Protein AF-A0A316Q9Z7-F1 (afdb_monomer_lite)

Foldseek 3Di:
DDPPPPPVVVVVVVVVLVVVVCVVCVVLVCLLQAAPDVPDDPVNLVVNCVVCVVSVVNVSNVSSLVSHVVPPVSVVVVVVVVVVVQVVCVVVVCNVVVVVVVVVVVD

Secondary structure (DSSP, 8-state):
---TTTHHHHHHHHHHHHHHHHHH-HHHHHHHHSTT-TT--HHHHHHHHHHHHHTT-TTHHHHHHHHTTTSTHHHHHHHHHHHHHHHHHHHTT-HHHHHHHHHHHH-

Structure (mmCIF, N/CA/C/O backbone):
data_AF-A0A316Q9Z7-F1
#
_entry.id   AF-A0A316Q9Z7-F1
#
loop_
_atom_site.group_PDB
_atom_site.id
_atom_site.type_symbol
_atom_site.label_atom_id
_atom_site.label_alt_id
_atom_site.label_comp_id
_atom_site.label_asym_id
_atom_site.label_entity_id
_atom_site.label_seq_id
_atom_site.pdbx_PDB_ins_code
_atom_site.Cartn_x
_atom_site.Cartn_y
_atom_site.Cartn_z
_atom_site.occupancy
_atom_site.B_iso_or_equiv
_atom_site.auth_seq_id
_atom_site.auth_comp_id
_atom_site.auth_asym_id
_atom_site.auth_atom_id
_atom_site.pdbx_PDB_model_num
ATOM 1 N N . MET A 1 1 ? 23.369 7.765 29.733 1.00 40.78 1 MET A N 1
ATOM 2 C CA . MET A 1 1 ? 22.115 7.684 28.953 1.00 40.78 1 MET A CA 1
ATOM 3 C C . MET A 1 1 ? 22.321 8.419 27.634 1.00 40.78 1 MET A C 1
ATOM 5 O O . MET A 1 1 ? 22.333 9.638 27.630 1.00 40.78 1 MET A O 1
ATOM 9 N N . THR A 1 2 ? 22.555 7.709 26.529 1.00 42.25 2 THR A N 1
ATOM 10 C CA . THR A 1 2 ? 22.751 8.310 25.195 1.00 42.25 2 THR A CA 1
ATOM 11 C C . THR A 1 2 ? 21.887 7.564 24.175 1.00 42.25 2 THR A C 1
ATOM 13 O O . THR A 1 2 ? 22.313 6.603 23.547 1.00 42.25 2 THR A O 1
ATOM 16 N N . GLN A 1 3 ? 20.629 7.994 24.028 1.00 49.00 3 GLN A N 1
ATOM 17 C CA . GLN A 1 3 ? 19.684 7.466 23.028 1.00 49.00 3 GLN A CA 1
ATOM 18 C C . GLN A 1 3 ? 19.836 8.108 21.633 1.00 49.00 3 GLN A C 1
ATOM 20 O O . GLN A 1 3 ? 19.138 7.722 20.702 1.00 49.00 3 GLN A O 1
ATOM 25 N N . ASN A 1 4 ? 20.776 9.037 21.436 1.00 47.97 4 ASN A N 1
ATOM 26 C CA . ASN A 1 4 ? 20.845 9.841 20.207 1.00 47.97 4 ASN A CA 1
ATOM 27 C C . ASN A 1 4 ? 21.539 9.164 19.001 1.00 47.97 4 ASN A C 1
ATOM 29 O O . ASN A 1 4 ? 21.596 9.748 17.924 1.00 47.97 4 ASN A O 1
ATOM 33 N N . GLY A 1 5 ? 22.075 7.945 19.162 1.00 44.28 5 GLY A N 1
ATOM 34 C CA . GLY A 1 5 ? 22.859 7.252 18.125 1.00 44.28 5 GLY A CA 1
ATOM 35 C C . GLY A 1 5 ? 22.143 6.133 17.356 1.00 44.28 5 GLY A C 1
ATOM 36 O O . GLY A 1 5 ? 22.628 5.736 16.302 1.00 44.28 5 GLY A O 1
ATOM 37 N N . ARG A 1 6 ? 21.005 5.612 17.842 1.00 45.34 6 ARG A N 1
ATOM 38 C CA . ARG A 1 6 ? 20.342 4.437 17.227 1.00 45.34 6 ARG A CA 1
ATOM 39 C C . ARG A 1 6 ? 19.464 4.791 16.021 1.00 45.34 6 ARG A C 1
ATOM 41 O O . ARG A 1 6 ? 19.581 4.157 14.982 1.00 45.34 6 ARG A O 1
ATOM 48 N N . ASN A 1 7 ? 18.704 5.886 16.095 1.00 50.09 7 ASN A N 1
ATOM 49 C CA . ASN A 1 7 ? 17.730 6.246 15.052 1.00 50.09 7 ASN A CA 1
ATOM 50 C C . ASN A 1 7 ? 18.337 6.550 13.669 1.00 50.09 7 ASN A C 1
ATOM 52 O O . ASN A 1 7 ? 17.642 6.457 12.661 1.00 50.09 7 ASN A O 1
ATOM 56 N N . LYS A 1 8 ? 19.617 6.940 13.593 1.00 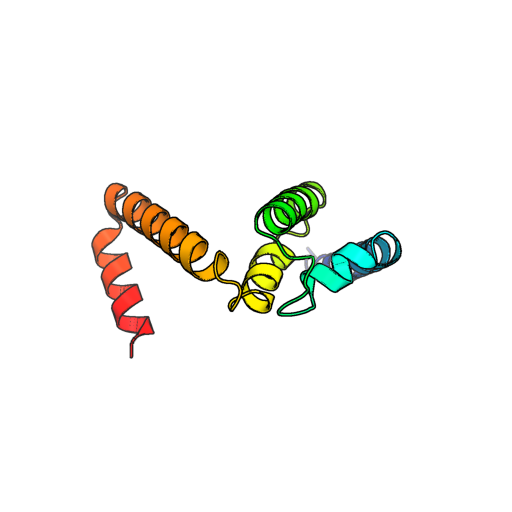46.34 8 LYS A N 1
ATOM 57 C CA . LYS A 1 8 ? 20.263 7.319 12.323 1.00 46.34 8 LYS A CA 1
ATOM 58 C C . LYS A 1 8 ? 20.803 6.110 11.544 1.00 46.34 8 LYS A C 1
ATOM 60 O O . LYS A 1 8 ? 20.906 6.183 10.323 1.00 46.34 8 LYS A O 1
ATOM 65 N N . LEU A 1 9 ? 21.118 5.014 12.240 1.00 46.56 9 LEU A N 1
ATOM 66 C CA . LEU A 1 9 ? 21.619 3.767 11.649 1.00 46.56 9 LEU A CA 1
ATOM 67 C C . LEU A 1 9 ? 20.467 2.935 11.052 1.00 46.56 9 LEU A C 1
ATOM 69 O O . LEU A 1 9 ? 20.568 2.476 9.916 1.00 46.56 9 LEU A O 1
ATOM 73 N N . ASP A 1 10 ? 19.318 2.888 11.734 1.00 59.78 10 ASP A N 1
ATOM 74 C CA . ASP A 1 10 ? 18.146 2.097 11.323 1.00 59.78 10 ASP A CA 1
ATOM 75 C C . ASP A 1 10 ? 17.554 2.517 9.955 1.00 59.78 10 ASP A C 1
ATOM 77 O O . ASP A 1 10 ? 17.053 1.687 9.184 1.00 59.78 10 ASP A O 1
ATOM 81 N N . GLY A 1 11 ? 17.632 3.812 9.617 1.00 61.44 11 GLY A N 1
ATOM 82 C CA . GLY A 1 11 ? 17.150 4.355 8.340 1.00 61.44 11 GLY A CA 1
ATOM 83 C C . GLY A 1 11 ? 18.079 4.074 7.151 1.00 61.44 11 GLY A C 1
ATOM 84 O O . GLY A 1 11 ? 17.603 3.777 6.052 1.00 61.44 11 GLY A O 1
ATOM 85 N N . ALA A 1 12 ? 19.398 4.113 7.367 1.00 63.72 12 ALA A N 1
ATOM 86 C CA . ALA A 1 12 ? 20.392 3.782 6.342 1.00 63.72 12 ALA A CA 1
ATOM 87 C C . ALA A 1 12 ? 20.377 2.278 6.018 1.00 63.72 12 ALA A C 1
ATOM 89 O O . ALA A 1 12 ? 20.366 1.894 4.845 1.00 63.72 12 ALA A O 1
ATOM 90 N N . ASP A 1 13 ? 20.253 1.437 7.049 1.00 76.06 13 ASP A N 1
ATOM 91 C CA . ASP A 1 13 ? 20.035 -0.007 6.907 1.00 76.06 13 ASP A CA 1
ATOM 92 C C . ASP A 1 13 ? 18.690 -0.300 6.220 1.00 76.06 13 ASP A C 1
ATOM 94 O O . ASP A 1 13 ? 18.582 -1.195 5.373 1.00 76.06 13 ASP A O 1
ATOM 98 N N . SER A 1 14 ? 17.693 0.543 6.518 1.00 81.69 14 SER A N 1
ATOM 99 C CA . SER A 1 14 ? 16.415 0.718 5.819 1.00 81.69 14 SER A CA 1
ATOM 100 C C . SER A 1 14 ? 16.548 0.730 4.294 1.00 81.69 14 SER A C 1
ATOM 102 O O . SER A 1 14 ? 16.082 -0.152 3.561 1.00 81.69 14 SER A O 1
ATOM 104 N N . ALA A 1 15 ? 17.215 1.783 3.826 1.00 89.38 15 ALA A N 1
ATOM 105 C CA . ALA A 1 15 ? 17.402 2.091 2.417 1.00 89.38 15 ALA A CA 1
ATOM 106 C C . ALA A 1 15 ? 18.290 1.059 1.715 1.00 89.38 15 ALA A C 1
ATOM 108 O O . ALA A 1 15 ? 17.956 0.604 0.622 1.00 89.38 15 ALA A O 1
ATOM 109 N N . LEU A 1 16 ? 19.383 0.624 2.350 1.00 93.94 16 LEU A N 1
ATOM 110 C CA . LEU A 1 16 ? 20.269 -0.388 1.776 1.00 93.94 16 LEU A CA 1
ATOM 111 C C . LEU A 1 16 ? 19.540 -1.721 1.556 1.00 93.94 16 LEU A C 1
ATOM 113 O O . LEU A 1 16 ? 19.745 -2.373 0.527 1.00 93.94 16 LEU A O 1
ATOM 117 N N . ARG A 1 17 ? 18.662 -2.123 2.487 1.00 94.88 17 ARG A N 1
ATOM 118 C CA . ARG A 1 17 ? 17.828 -3.325 2.335 1.00 94.88 17 ARG A CA 1
ATOM 119 C C . ARG A 1 17 ? 16.893 -3.204 1.136 1.00 94.88 17 ARG A C 1
ATOM 121 O O . ARG A 1 17 ? 16.797 -4.149 0.353 1.00 94.88 17 ARG A O 1
ATOM 128 N N . LEU A 1 18 ? 16.252 -2.049 0.970 1.00 94.12 18 LEU A N 1
ATOM 129 C CA . LEU A 1 18 ? 15.390 -1.785 -0.178 1.00 94.12 18 LEU A CA 1
ATOM 130 C C . LEU A 1 18 ? 16.180 -1.806 -1.494 1.00 94.12 18 LEU A C 1
ATOM 132 O O . LEU A 1 18 ? 15.781 -2.492 -2.427 1.00 94.12 18 LEU A O 1
ATOM 136 N N . LEU A 1 19 ? 17.338 -1.148 -1.567 1.00 95.94 19 LEU A N 1
ATOM 137 C CA . LEU A 1 19 ? 18.171 -1.137 -2.777 1.00 95.94 19 LEU A CA 1
ATOM 138 C C . LEU A 1 19 ? 18.644 -2.545 -3.169 1.00 95.94 19 LEU A C 1
ATOM 140 O O . LEU A 1 19 ? 18.585 -2.921 -4.341 1.00 95.94 19 LEU A O 1
ATOM 144 N N . LYS A 1 20 ? 19.054 -3.367 -2.192 1.00 96.50 20 LYS A N 1
ATOM 145 C CA . LYS A 1 20 ? 19.386 -4.784 -2.426 1.00 96.50 20 LYS A CA 1
ATOM 146 C C . LYS A 1 20 ? 18.178 -5.578 -2.919 1.00 96.50 20 LYS A C 1
ATOM 148 O O . LYS A 1 20 ? 18.334 -6.473 -3.747 1.00 96.50 20 LYS A O 1
ATOM 153 N N . TRP A 1 21 ? 16.984 -5.271 -2.422 1.00 96.44 21 TRP A N 1
ATOM 154 C CA . TRP A 1 21 ? 15.756 -5.891 -2.900 1.00 96.44 21 TRP A CA 1
ATOM 155 C C . TRP A 1 21 ? 15.425 -5.486 -4.340 1.00 96.44 21 TRP A C 1
ATOM 157 O O . TRP A 1 21 ? 15.237 -6.365 -5.175 1.00 96.44 21 TRP A O 1
ATOM 167 N N . ILE A 1 22 ? 15.471 -4.192 -4.660 1.00 96.88 22 ILE A N 1
ATOM 168 C CA . ILE A 1 22 ? 15.253 -3.663 -6.016 1.00 96.88 22 ILE A CA 1
ATOM 169 C C . ILE A 1 22 ? 16.219 -4.317 -7.006 1.00 96.88 22 ILE A C 1
ATOM 171 O O . ILE A 1 22 ? 15.801 -4.768 -8.069 1.00 96.88 22 ILE A O 1
ATOM 175 N N . LYS A 1 23 ? 17.497 -4.452 -6.627 1.00 97.56 23 LYS A N 1
ATOM 176 C CA . LYS A 1 23 ? 18.504 -5.143 -7.442 1.00 97.56 23 LYS A CA 1
ATOM 177 C C . LYS A 1 23 ? 18.123 -6.599 -7.744 1.00 97.56 23 LYS A C 1
ATOM 179 O O . LYS A 1 23 ? 18.409 -7.077 -8.837 1.00 97.56 23 LYS A O 1
ATOM 184 N N . ARG A 1 24 ? 17.500 -7.310 -6.797 1.00 97.31 24 ARG A N 1
ATOM 185 C CA . ARG A 1 24 ? 17.039 -8.701 -6.981 1.00 97.31 24 ARG A CA 1
ATOM 186 C C . ARG A 1 24 ? 15.709 -8.801 -7.733 1.00 97.31 24 ARG A C 1
ATOM 188 O O . ARG A 1 24 ? 15.468 -9.812 -8.383 1.00 97.31 24 ARG A O 1
ATOM 195 N N . HIS A 1 25 ? 14.864 -7.773 -7.660 1.00 96.50 25 HIS A N 1
ATOM 196 C CA . HIS A 1 25 ? 13.505 -7.776 -8.207 1.00 96.50 25 HIS A CA 1
ATOM 197 C C . HIS A 1 25 ? 13.212 -6.541 -9.082 1.00 96.50 25 HIS A C 1
ATOM 199 O O . HIS A 1 25 ? 12.253 -5.806 -8.819 1.00 96.50 25 HIS A O 1
ATOM 205 N N . PRO A 1 26 ? 13.989 -6.304 -10.157 1.00 96.56 26 PRO A N 1
ATOM 206 C CA . PRO A 1 26 ? 13.872 -5.084 -10.957 1.00 96.56 26 PRO A CA 1
ATOM 207 C C . PRO A 1 26 ? 12.506 -4.949 -11.647 1.00 96.56 26 PRO A C 1
ATOM 209 O O . PRO A 1 26 ? 11.982 -3.844 -11.771 1.00 96.56 26 PRO A O 1
ATOM 212 N N . LEU A 1 27 ? 11.890 -6.069 -12.046 1.00 96.38 27 LEU A N 1
ATOM 213 C CA . LEU A 1 27 ? 10.563 -6.067 -12.669 1.00 96.38 27 LEU A CA 1
ATOM 214 C C . LEU A 1 27 ? 9.466 -5.631 -11.692 1.00 96.38 27 LEU A C 1
ATOM 216 O O . LEU A 1 27 ? 8.612 -4.831 -12.067 1.00 96.38 27 LEU A O 1
ATOM 220 N N . TYR A 1 28 ? 9.506 -6.097 -10.439 1.00 97.06 28 TYR A N 1
ATOM 221 C CA . TYR A 1 28 ? 8.548 -5.660 -9.420 1.00 97.06 28 TYR A CA 1
ATOM 222 C C . TYR A 1 28 ? 8.726 -4.188 -9.091 1.00 97.06 28 TYR A C 1
ATOM 224 O O . TYR A 1 28 ? 7.735 -3.470 -9.020 1.00 97.06 28 TYR A O 1
ATOM 232 N N . TRP A 1 29 ? 9.968 -3.718 -8.967 1.00 97.44 29 TRP A N 1
ATOM 233 C CA . TRP A 1 29 ? 10.229 -2.296 -8.767 1.00 97.44 29 TRP A CA 1
ATOM 234 C C . TRP A 1 29 ? 9.653 -1.437 -9.900 1.00 97.44 29 TRP A C 1
ATOM 236 O O . TRP A 1 29 ? 8.939 -0.471 -9.637 1.00 97.44 29 TRP A O 1
ATOM 246 N N . ARG A 1 30 ? 9.883 -1.828 -11.162 1.00 97.31 30 ARG A N 1
ATOM 247 C CA . ARG A 1 30 ? 9.318 -1.135 -12.329 1.00 97.31 30 ARG A CA 1
ATOM 248 C C . ARG A 1 30 ? 7.793 -1.065 -12.252 1.00 97.31 30 ARG A C 1
ATOM 250 O O . ARG A 1 30 ? 7.245 0.023 -12.392 1.00 97.31 30 ARG A O 1
ATOM 257 N N . ILE A 1 31 ? 7.128 -2.192 -11.991 1.00 97.75 31 ILE A N 1
ATOM 258 C CA . ILE A 1 31 ? 5.662 -2.269 -11.892 1.00 97.75 31 ILE A CA 1
ATOM 259 C C . ILE A 1 31 ? 5.144 -1.399 -10.737 1.00 97.75 31 ILE A C 1
ATOM 261 O O . ILE A 1 31 ? 4.191 -0.647 -10.923 1.00 97.75 31 ILE A O 1
ATOM 265 N N . ILE A 1 32 ? 5.777 -1.449 -9.560 1.00 97.62 32 ILE A N 1
ATOM 266 C CA . ILE A 1 32 ? 5.395 -0.639 -8.390 1.00 97.62 32 ILE A CA 1
ATOM 267 C C . ILE A 1 32 ? 5.462 0.860 -8.708 1.00 97.62 32 ILE A C 1
ATOM 269 O O . ILE A 1 32 ? 4.583 1.605 -8.280 1.00 97.62 32 ILE A O 1
ATOM 273 N N . CYS A 1 33 ? 6.482 1.299 -9.450 1.00 97.00 33 CYS A N 1
ATOM 274 C CA . CYS A 1 33 ? 6.788 2.717 -9.654 1.00 97.00 33 CYS A CA 1
ATOM 275 C C . CYS A 1 33 ? 6.289 3.313 -10.978 1.00 97.00 33 CYS A C 1
ATOM 277 O O . CYS A 1 33 ? 6.464 4.512 -11.185 1.00 97.00 33 CYS A O 1
ATOM 279 N N . THR A 1 34 ? 5.680 2.522 -11.864 1.00 97.50 34 THR A N 1
ATOM 280 C CA . THR A 1 34 ? 5.252 2.979 -13.196 1.00 97.50 34 THR A CA 1
ATOM 281 C C . THR A 1 34 ? 3.728 3.102 -13.259 1.00 97.50 34 THR A C 1
ATOM 283 O O . THR A 1 34 ? 3.051 2.078 -13.339 1.00 97.50 34 THR A O 1
ATOM 286 N N . PRO A 1 35 ? 3.156 4.322 -13.251 1.00 96.88 35 PRO A N 1
ATOM 287 C CA . PRO A 1 35 ? 1.721 4.509 -13.442 1.00 96.88 35 PRO A CA 1
ATOM 288 C C . PRO A 1 35 ? 1.262 3.911 -14.775 1.00 96.88 35 PRO A C 1
ATOM 290 O O . PRO A 1 35 ? 1.878 4.167 -15.807 1.00 96.88 35 PRO A O 1
ATOM 293 N N . GLY A 1 36 ? 0.167 3.149 -14.763 1.00 95.19 36 GLY A N 1
ATOM 294 C CA . GLY A 1 36 ? -0.392 2.566 -15.987 1.00 95.19 36 GLY A CA 1
ATOM 295 C C . GLY A 1 36 ? 0.457 1.450 -16.605 1.00 95.19 36 GLY A C 1
ATOM 296 O O . GLY A 1 36 ? 0.288 1.159 -17.787 1.00 95.19 36 GLY A O 1
ATOM 297 N N . ASP A 1 37 ? 1.370 0.827 -15.844 1.00 96.50 37 ASP A N 1
ATOM 298 C CA . ASP A 1 37 ? 2.099 -0.357 -16.318 1.00 96.50 37 ASP A CA 1
ATOM 299 C C . ASP A 1 37 ? 1.097 -1.449 -16.749 1.00 96.50 37 ASP A C 1
ATOM 301 O O . ASP A 1 37 ? 0.241 -1.830 -15.947 1.00 96.50 37 ASP A O 1
ATOM 305 N N . PRO A 1 38 ? 1.201 -1.999 -17.975 1.00 95.00 38 PRO A N 1
ATOM 306 C CA . PRO A 1 38 ? 0.253 -2.992 -18.487 1.00 95.00 38 PRO A CA 1
ATOM 307 C C . PRO A 1 38 ? 0.251 -4.307 -17.693 1.00 95.00 38 PRO A C 1
ATOM 309 O O . PRO A 1 38 ? -0.684 -5.094 -17.799 1.00 95.00 38 PRO A O 1
ATOM 312 N N . ASN A 1 39 ? 1.282 -4.558 -16.882 1.00 95.94 39 ASN A N 1
ATOM 313 C CA . ASN A 1 39 ? 1.357 -5.728 -16.010 1.00 95.94 39 ASN A CA 1
ATOM 314 C C . ASN A 1 39 ? 0.693 -5.489 -14.646 1.00 95.94 39 ASN A C 1
ATOM 316 O O . ASN A 1 39 ? 0.611 -6.421 -13.841 1.00 95.94 39 ASN A O 1
ATOM 320 N N . MET A 1 40 ? 0.232 -4.265 -14.358 1.00 96.81 40 MET A N 1
ATOM 321 C CA . MET A 1 40 ? -0.481 -3.951 -13.125 1.00 96.81 40 MET A CA 1
ATOM 322 C C . MET A 1 40 ? -1.967 -4.309 -13.238 1.00 96.81 40 MET A C 1
ATOM 324 O O . MET A 1 40 ? -2.833 -3.461 -13.438 1.00 96.81 40 MET A O 1
ATOM 328 N N . SER A 1 41 ? -2.261 -5.595 -13.068 1.00 96.56 41 SER A N 1
ATOM 329 C CA . SER A 1 41 ? -3.621 -6.099 -12.858 1.00 96.56 41 SER A CA 1
ATOM 330 C C . SER A 1 41 ? -3.981 -6.143 -11.363 1.00 96.56 41 SER A C 1
ATOM 332 O O . SER A 1 41 ? -3.072 -6.142 -10.525 1.00 96.56 41 SER A O 1
ATOM 334 N N . PRO A 1 42 ? -5.272 -6.277 -10.993 1.00 96.50 42 PRO A N 1
ATOM 335 C CA . PRO A 1 42 ? -5.672 -6.478 -9.596 1.00 96.50 42 PRO A CA 1
ATOM 336 C C . PRO A 1 42 ? -4.920 -7.636 -8.920 1.00 96.50 42 PRO A C 1
ATOM 338 O O . PRO A 1 42 ? -4.397 -7.494 -7.817 1.00 96.50 42 PRO A O 1
ATOM 341 N N . GLY A 1 43 ? -4.765 -8.763 -9.626 1.00 97.50 43 GLY A N 1
ATOM 342 C CA . GLY A 1 43 ? -4.023 -9.919 -9.117 1.00 97.50 43 GLY A CA 1
ATOM 343 C C . GLY A 1 43 ? -2.521 -9.660 -8.950 1.00 97.50 43 GLY A C 1
ATOM 344 O O . GLY A 1 43 ? -1.903 -10.202 -8.037 1.00 97.50 43 GLY A O 1
ATOM 345 N N . MET A 1 44 ? -1.910 -8.823 -9.799 1.00 97.56 44 MET A N 1
ATOM 346 C CA . MET A 1 44 ? -0.524 -8.391 -9.585 1.00 97.56 44 MET A CA 1
ATOM 347 C C . MET A 1 44 ? -0.410 -7.481 -8.361 1.00 97.56 44 MET A C 1
ATOM 349 O O . MET A 1 44 ? 0.495 -7.673 -7.551 1.00 97.56 44 MET A O 1
ATOM 353 N N . PHE A 1 45 ? -1.341 -6.540 -8.199 1.00 97.25 45 PHE A N 1
ATOM 354 C CA . PHE A 1 45 ? -1.377 -5.631 -7.056 1.00 97.25 45 PHE A CA 1
ATOM 355 C C . PHE A 1 45 ? -1.463 -6.401 -5.730 1.00 97.25 45 PHE A C 1
ATOM 357 O O . PHE A 1 45 ? -0.669 -6.146 -4.825 1.00 97.25 45 PHE A O 1
ATOM 364 N N . GLN A 1 46 ? -2.340 -7.409 -5.642 1.00 97.25 46 GLN A N 1
ATOM 365 C CA . GLN A 1 46 ? -2.452 -8.281 -4.468 1.00 97.25 46 GLN A CA 1
ATOM 366 C C . GLN A 1 46 ? -1.146 -9.035 -4.173 1.00 97.25 46 GLN A C 1
ATOM 368 O O . GLN A 1 46 ? -0.644 -8.987 -3.050 1.00 97.25 46 GLN A O 1
ATOM 373 N N . ARG A 1 47 ? -0.534 -9.672 -5.182 1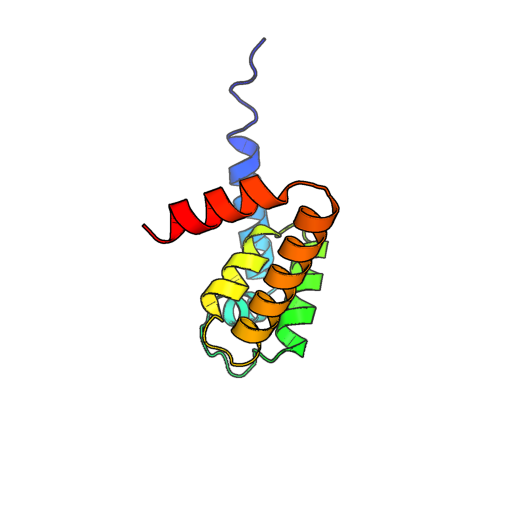.00 98.00 47 ARG A N 1
ATOM 374 C CA . ARG A 1 47 ? 0.749 -10.377 -5.000 1.00 98.00 47 ARG A CA 1
ATOM 375 C C . ARG A 1 47 ? 1.866 -9.449 -4.526 1.00 98.00 47 ARG A C 1
ATOM 377 O O . ARG A 1 47 ? 2.728 -9.862 -3.749 1.00 98.00 47 ARG A O 1
ATOM 384 N N . LEU A 1 48 ? 1.879 -8.205 -5.004 1.00 97.88 48 LEU A N 1
ATOM 385 C CA . LEU A 1 48 ? 2.848 -7.205 -4.566 1.00 97.88 48 LEU A CA 1
ATOM 386 C C . LEU A 1 48 ? 2.585 -6.761 -3.124 1.00 97.88 48 LEU A C 1
ATOM 388 O O . LEU A 1 48 ? 3.548 -6.638 -2.376 1.00 97.88 48 LEU A O 1
ATOM 392 N N . ILE A 1 49 ? 1.326 -6.602 -2.695 1.00 97.56 49 ILE A N 1
ATOM 393 C CA . ILE A 1 49 ? 0.995 -6.367 -1.278 1.00 97.56 49 ILE A CA 1
ATOM 394 C C . ILE A 1 49 ? 1.563 -7.487 -0.404 1.00 97.56 49 ILE A C 1
ATOM 396 O O . ILE A 1 49 ? 2.284 -7.207 0.553 1.00 97.56 49 ILE A O 1
ATOM 400 N N . GLU A 1 50 ? 1.280 -8.744 -0.745 1.00 97.81 50 GLU A N 1
ATOM 401 C CA . GLU A 1 50 ? 1.738 -9.909 0.020 1.00 97.81 50 GLU A CA 1
ATOM 402 C C . GLU A 1 50 ? 3.269 -9.949 0.106 1.00 97.81 50 GLU A C 1
ATOM 404 O O . GLU A 1 50 ? 3.831 -10.081 1.196 1.00 97.81 50 GLU A O 1
ATOM 409 N N . ARG A 1 51 ? 3.958 -9.743 -1.024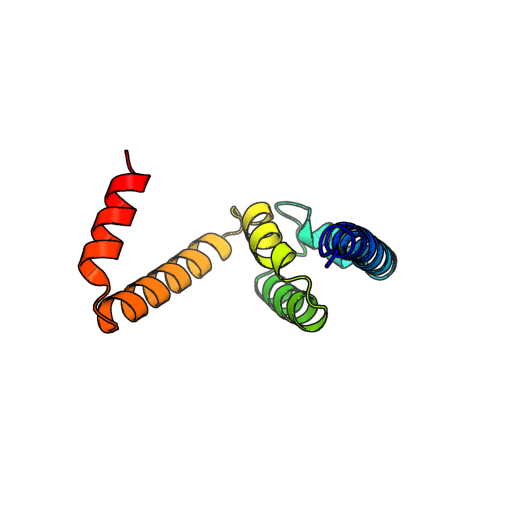 1.00 96.56 51 ARG A N 1
ATOM 410 C CA . ARG A 1 51 ? 5.425 -9.686 -1.079 1.00 96.56 51 ARG A CA 1
ATOM 411 C C . ARG A 1 51 ? 5.987 -8.569 -0.198 1.00 96.56 51 ARG A C 1
ATOM 413 O O . ARG A 1 51 ? 6.865 -8.828 0.623 1.00 96.56 51 ARG A O 1
ATOM 420 N N . LEU A 1 52 ? 5.475 -7.346 -0.351 1.00 96.69 52 LEU A N 1
ATOM 421 C CA . LEU A 1 52 ? 5.928 -6.175 0.404 1.00 96.69 52 LEU A CA 1
ATOM 422 C C . LEU A 1 52 ? 5.659 -6.330 1.906 1.00 96.69 52 LEU A C 1
ATOM 424 O O . LEU A 1 52 ? 6.470 -5.883 2.718 1.00 96.69 52 LEU A O 1
ATOM 428 N N . ASN A 1 53 ? 4.562 -6.992 2.285 1.00 95.88 53 ASN A N 1
ATOM 429 C CA . ASN A 1 53 ? 4.252 -7.333 3.670 1.00 95.88 53 ASN A CA 1
ATOM 430 C C . ASN A 1 53 ? 5.257 -8.344 4.246 1.00 95.88 53 ASN A C 1
ATOM 432 O O . ASN A 1 53 ? 5.869 -8.085 5.281 1.00 95.88 53 ASN A O 1
ATOM 436 N N . MET A 1 54 ? 5.509 -9.454 3.541 1.00 95.44 54 MET A N 1
ATOM 437 C CA . MET A 1 54 ? 6.487 -10.470 3.962 1.00 95.44 54 MET A CA 1
ATOM 438 C C . MET A 1 54 ? 7.890 -9.885 4.179 1.00 95.44 54 MET A C 1
ATOM 440 O O . MET A 1 54 ? 8.621 -10.303 5.076 1.00 95.44 54 MET A O 1
ATOM 444 N N . GLU A 1 55 ? 8.270 -8.898 3.371 1.00 94.19 55 GLU A N 1
ATOM 445 C CA . GLU A 1 55 ? 9.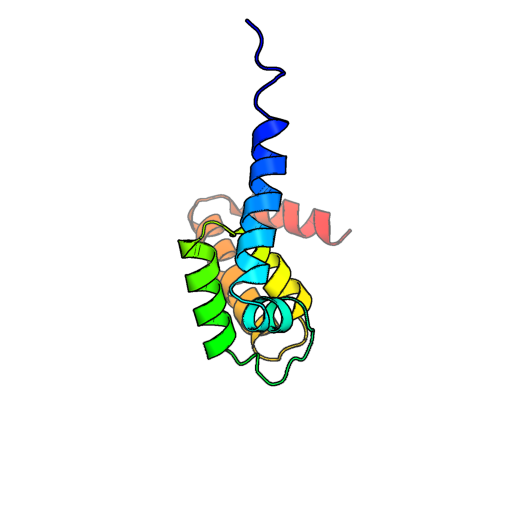596 -8.275 3.400 1.00 94.19 55 GLU A CA 1
ATOM 446 C C . GLU A 1 55 ? 9.669 -7.004 4.257 1.00 94.19 55 GLU A C 1
ATOM 448 O O . GLU A 1 55 ? 10.724 -6.364 4.344 1.00 94.19 55 GLU A O 1
ATOM 453 N N . LYS A 1 56 ? 8.568 -6.654 4.934 1.00 94.31 56 LYS A N 1
ATOM 454 C CA . LYS A 1 56 ? 8.456 -5.493 5.828 1.00 94.31 56 LYS A CA 1
ATOM 455 C C . LYS A 1 56 ? 8.708 -4.157 5.120 1.00 94.31 56 LYS A C 1
ATOM 457 O O . LYS A 1 56 ? 9.254 -3.221 5.709 1.00 94.31 56 LYS A O 1
ATOM 462 N N . PHE A 1 57 ? 8.306 -4.049 3.857 1.00 95.25 57 PHE A N 1
ATOM 463 C CA . PHE A 1 57 ? 8.302 -2.810 3.076 1.00 95.25 57 PHE A CA 1
ATOM 464 C C . PHE A 1 57 ? 6.905 -2.177 3.046 1.00 95.25 57 PHE A C 1
ATOM 466 O O . PHE A 1 57 ? 6.430 -1.741 2.000 1.00 95.25 57 PHE A O 1
ATOM 473 N N . HIS A 1 58 ? 6.238 -2.098 4.203 1.00 94.31 58 HIS A N 1
ATOM 474 C CA . HIS A 1 58 ? 4.838 -1.658 4.298 1.00 94.31 58 HIS A CA 1
ATOM 475 C C . HIS A 1 58 ? 4.601 -0.269 3.699 1.00 94.31 58 HIS A C 1
ATOM 477 O O . HIS A 1 58 ? 3.553 -0.039 3.111 1.00 94.31 58 HIS A O 1
ATOM 483 N N . ILE A 1 59 ? 5.585 0.636 3.788 1.00 93.00 59 ILE A N 1
ATOM 484 C CA . ILE A 1 59 ? 5.483 1.988 3.222 1.00 93.00 59 ILE A CA 1
ATOM 485 C C . ILE A 1 59 ? 5.328 1.988 1.696 1.00 93.00 59 ILE A C 1
ATOM 487 O O . ILE A 1 59 ? 4.755 2.917 1.137 1.00 93.00 59 ILE A O 1
ATOM 491 N N . LEU A 1 60 ? 5.788 0.938 1.010 1.00 95.88 60 LEU A N 1
ATOM 492 C CA . LEU A 1 60 ? 5.645 0.835 -0.438 1.00 95.88 60 LEU A CA 1
ATOM 493 C C . LEU A 1 60 ? 4.223 0.468 -0.870 1.00 95.88 60 LEU A C 1
ATOM 495 O O . LEU A 1 60 ? 3.871 0.742 -2.009 1.00 95.88 60 LEU A O 1
ATOM 499 N N . ILE A 1 61 ? 3.385 -0.080 0.015 1.00 96.12 61 ILE A N 1
ATOM 500 C CA . ILE A 1 61 ? 1.986 -0.408 -0.297 1.00 96.12 61 ILE A CA 1
ATOM 501 C C . ILE A 1 61 ? 1.162 0.862 -0.596 1.00 96.12 61 ILE A C 1
ATOM 503 O O . ILE A 1 61 ? 0.602 0.953 -1.692 1.00 96.12 61 ILE A O 1
ATOM 507 N N . PRO A 1 62 ? 1.106 1.885 0.285 1.00 95.06 62 PRO A N 1
ATOM 508 C CA . PRO A 1 62 ? 0.402 3.128 -0.028 1.00 95.06 62 PRO A CA 1
ATOM 509 C C . PRO A 1 62 ? 1.085 3.930 -1.147 1.00 95.06 62 PRO A C 1
ATOM 511 O O . PRO A 1 62 ? 0.399 4.609 -1.912 1.00 95.06 62 PRO A O 1
ATOM 514 N N . VAL A 1 63 ? 2.412 3.825 -1.307 1.00 95.75 63 VAL A N 1
ATOM 515 C CA . VAL A 1 63 ? 3.118 4.411 -2.462 1.00 95.75 63 VAL A CA 1
ATOM 516 C C . VAL A 1 63 ? 2.635 3.768 -3.761 1.00 95.75 63 VAL A C 1
ATOM 518 O O . VAL A 1 63 ? 2.241 4.484 -4.676 1.00 95.75 63 VAL A O 1
ATOM 521 N N . MET A 1 64 ? 2.581 2.437 -3.825 1.00 97.12 64 MET A N 1
ATOM 522 C CA . MET A 1 64 ? 2.070 1.689 -4.974 1.00 97.12 64 MET A CA 1
ATOM 523 C C . MET A 1 64 ? 0.613 2.066 -5.276 1.00 97.12 64 MET A C 1
ATOM 525 O O . MET A 1 64 ? 0.287 2.351 -6.426 1.00 97.12 64 MET A O 1
ATOM 529 N N . ALA A 1 65 ? -0.251 2.162 -4.259 1.00 96.44 65 ALA A N 1
ATOM 530 C CA . ALA A 1 65 ? -1.628 2.633 -4.432 1.00 96.44 65 ALA A CA 1
ATOM 531 C C . ALA A 1 65 ? -1.691 4.065 -5.001 1.00 96.44 65 ALA A C 1
ATOM 533 O O . ALA A 1 65 ? -2.518 4.359 -5.860 1.00 96.44 65 ALA A O 1
ATOM 534 N N . THR A 1 66 ? -0.781 4.949 -4.581 1.00 96.44 66 THR A N 1
ATOM 535 C CA . THR A 1 66 ? -0.704 6.338 -5.066 1.00 96.44 66 THR A CA 1
ATOM 536 C C . THR A 1 66 ? -0.191 6.432 -6.505 1.00 96.44 66 THR A C 1
ATOM 538 O O . THR A 1 66 ? -0.703 7.238 -7.294 1.00 96.44 66 THR A O 1
ATOM 541 N N . VAL A 1 67 ? 0.803 5.614 -6.865 1.00 97.62 67 VAL A N 1
ATOM 542 C CA . VAL A 1 67 ? 1.329 5.494 -8.236 1.00 97.62 67 VAL A CA 1
ATOM 543 C C . VAL A 1 67 ? 0.223 5.012 -9.174 1.00 97.62 67 VAL A C 1
ATOM 545 O O . VAL A 1 67 ? 0.013 5.596 -10.237 1.00 97.62 67 VAL A O 1
ATOM 548 N N . HIS A 1 68 ? -0.545 4.012 -8.740 1.00 96.88 68 HIS A N 1
ATOM 549 C CA . HIS A 1 68 ? -1.601 3.372 -9.527 1.00 96.88 68 HIS A CA 1
ATOM 550 C C . HIS A 1 68 ? -3.001 3.931 -9.275 1.00 96.88 68 HIS A C 1
ATOM 552 O O . HIS A 1 68 ? -3.986 3.325 -9.678 1.00 96.88 68 HIS A O 1
ATOM 558 N N . ARG A 1 69 ? -3.122 5.126 -8.685 1.00 95.19 69 ARG A N 1
ATOM 559 C CA . ARG A 1 69 ? -4.413 5.736 -8.304 1.00 95.19 69 ARG A CA 1
ATOM 560 C C . ARG A 1 69 ? -5.427 5.908 -9.443 1.00 95.19 69 ARG A C 1
ATOM 562 O O . ARG A 1 69 ? -6.596 6.155 -9.179 1.00 95.19 69 ARG A O 1
ATOM 569 N N . LYS A 1 70 ? -4.969 5.849 -10.699 1.00 94.94 70 LYS A N 1
ATOM 570 C CA . LYS A 1 70 ? -5.804 5.949 -11.907 1.00 94.94 70 LYS A CA 1
ATOM 571 C C . LYS A 1 70 ? -6.224 4.590 -12.481 1.00 94.94 70 LYS A C 1
ATOM 573 O O . LYS A 1 70 ? -7.032 4.575 -13.399 1.00 94.94 70 LYS A O 1
ATOM 578 N N . ALA A 1 71 ? -5.678 3.477 -11.990 1.00 94.75 71 ALA A N 1
ATOM 579 C CA . ALA A 1 71 ? -6.126 2.149 -12.394 1.00 94.75 71 ALA A CA 1
ATOM 580 C C . ALA A 1 71 ? -7.549 1.919 -11.870 1.00 94.75 71 ALA A C 1
ATOM 582 O O . ALA A 1 71 ? -7.813 2.201 -10.704 1.00 94.75 71 ALA A O 1
ATOM 583 N N . GLU A 1 72 ? -8.450 1.408 -12.709 1.00 93.00 72 GLU A N 1
ATOM 584 C CA . GLU A 1 72 ? -9.899 1.362 -12.436 1.00 93.00 72 GLU A CA 1
ATOM 585 C C . GLU A 1 72 ? -10.254 0.699 -11.095 1.00 93.00 72 GLU A C 1
ATOM 587 O O . GLU A 1 72 ? -11.141 1.162 -10.379 1.00 93.00 72 GLU A O 1
ATOM 592 N N . PHE A 1 73 ? -9.504 -0.336 -10.709 1.00 94.06 73 PHE A N 1
ATOM 593 C CA . PHE A 1 73 ? -9.745 -1.107 -9.490 1.00 94.06 73 PHE A CA 1
ATOM 594 C C . PHE A 1 73 ? -9.274 -0.415 -8.197 1.00 94.06 73 PHE A C 1
ATOM 596 O O . PHE A 1 73 ? -9.775 -0.730 -7.118 1.00 94.06 73 PHE A O 1
ATOM 603 N N . ILE A 1 74 ? -8.333 0.536 -8.267 1.00 94.06 74 ILE A N 1
ATOM 604 C CA . ILE A 1 74 ? -7.741 1.159 -7.070 1.00 94.06 74 ILE A CA 1
ATOM 605 C C . ILE A 1 74 ? -8.717 2.108 -6.363 1.00 94.06 74 ILE A C 1
ATOM 607 O O . ILE A 1 74 ? -8.901 1.954 -5.154 1.00 94.06 74 ILE A O 1
ATOM 611 N N . PRO A 1 75 ? -9.388 3.060 -7.046 1.00 92.94 75 PRO A N 1
ATOM 612 C CA . PRO A 1 75 ? -10.373 3.919 -6.399 1.00 92.94 75 PRO A CA 1
ATOM 613 C C . PRO A 1 75 ? -11.511 3.136 -5.749 1.00 92.94 75 PRO A C 1
ATOM 615 O O . PRO A 1 75 ? -11.978 3.530 -4.685 1.00 92.94 75 PRO A O 1
ATOM 618 N N . GLN A 1 76 ? -11.962 2.042 -6.371 1.00 91.81 76 GLN A N 1
ATOM 619 C CA . GLN A 1 76 ? -13.001 1.196 -5.790 1.00 91.81 76 GLN A CA 1
ATOM 620 C C . GLN A 1 76 ? -12.514 0.528 -4.499 1.00 91.81 76 GLN A C 1
ATOM 622 O O . GLN A 1 76 ? -13.128 0.744 -3.457 1.00 91.81 76 GLN A O 1
ATOM 627 N N . ALA A 1 77 ? -11.379 -0.174 -4.543 1.00 91.62 77 ALA A N 1
ATOM 628 C CA . ALA A 1 77 ? -10.825 -0.854 -3.373 1.00 91.62 77 ALA A CA 1
ATOM 629 C C . ALA A 1 77 ? -10.522 0.112 -2.212 1.00 91.62 77 ALA A C 1
ATOM 631 O O . ALA A 1 77 ? -10.808 -0.183 -1.055 1.00 91.62 77 ALA A O 1
ATOM 632 N N . LEU A 1 78 ? -9.981 1.302 -2.507 1.00 91.00 78 LEU A N 1
ATOM 633 C CA . LEU A 1 78 ? -9.716 2.313 -1.479 1.00 91.00 78 LEU A CA 1
ATOM 634 C C . LEU A 1 78 ? -11.004 2.880 -0.872 1.00 91.00 78 LEU A C 1
ATOM 636 O O . LEU A 1 78 ? -11.028 3.157 0.325 1.00 91.00 78 LEU A O 1
ATOM 640 N N . ARG A 1 79 ? -12.073 3.053 -1.662 1.00 91.75 79 ARG A N 1
ATOM 641 C CA . ARG A 1 79 ? -13.380 3.484 -1.139 1.00 91.75 79 ARG A CA 1
ATOM 642 C C . ARG A 1 79 ? -13.988 2.437 -0.213 1.00 91.75 79 ARG A C 1
ATOM 644 O O . ARG A 1 79 ? -14.468 2.809 0.852 1.00 91.75 79 ARG A O 1
ATOM 651 N N . GLU A 1 80 ? -13.940 1.164 -0.595 1.00 93.69 80 GLU A N 1
ATOM 652 C CA . GLU A 1 80 ? -14.441 0.052 0.223 1.00 93.69 80 GLU A CA 1
ATOM 653 C C . GLU A 1 80 ? -13.680 -0.036 1.554 1.00 93.69 80 GLU A C 1
ATOM 655 O O . GLU A 1 80 ? -14.301 0.047 2.612 1.00 93.69 80 GLU A O 1
ATOM 660 N N . LEU A 1 81 ? -12.342 -0.033 1.520 1.00 92.12 81 LEU A N 1
ATOM 661 C CA . LEU A 1 81 ? -11.512 -0.011 2.732 1.00 92.12 81 LEU A CA 1
ATOM 662 C C . LEU A 1 81 ? -11.815 1.203 3.625 1.00 92.12 81 LEU A C 1
ATOM 664 O O . LEU A 1 81 ? -11.894 1.090 4.848 1.00 92.12 81 LEU A O 1
ATOM 668 N N . MET A 1 82 ? -11.986 2.388 3.032 1.00 91.12 82 MET A N 1
ATOM 669 C CA . MET A 1 82 ? -12.346 3.587 3.790 1.00 91.12 82 MET A CA 1
ATOM 670 C C . MET A 1 82 ? -13.713 3.448 4.465 1.00 91.12 82 MET A C 1
ATOM 672 O O . MET A 1 82 ? -13.854 3.865 5.614 1.00 91.12 82 MET A O 1
ATOM 676 N N . LEU A 1 83 ? -14.705 2.862 3.790 1.00 94.12 83 LEU A N 1
ATOM 677 C CA . LEU A 1 83 ? -16.024 2.609 4.371 1.00 94.12 83 LEU A CA 1
ATOM 678 C C . LEU A 1 83 ? -15.950 1.607 5.525 1.00 94.12 83 LEU A C 1
ATOM 680 O O . LEU A 1 83 ? -16.528 1.872 6.576 1.00 94.12 83 LEU A O 1
ATOM 684 N N . GLU A 1 84 ? -15.200 0.515 5.379 1.00 95.50 84 GLU A N 1
ATOM 685 C CA . GLU A 1 84 ? -14.987 -0.467 6.451 1.00 95.50 84 GLU A CA 1
ATOM 686 C C . GLU A 1 84 ? -14.360 0.176 7.694 1.00 95.50 84 GLU A C 1
ATOM 688 O O . GLU A 1 84 ? -14.874 0.024 8.802 1.00 95.50 84 GLU A O 1
ATOM 693 N N . LEU A 1 85 ? -13.312 0.987 7.513 1.00 92.50 85 LEU A N 1
ATOM 694 C CA . LEU A 1 85 ? -12.662 1.711 8.610 1.00 92.50 85 LEU A CA 1
ATOM 695 C C . LEU A 1 85 ? -13.592 2.740 9.271 1.00 92.50 85 LEU A C 1
ATOM 697 O O . LEU A 1 85 ? -13.505 2.977 10.479 1.00 92.50 85 LEU A O 1
ATOM 701 N N . ILE A 1 86 ? -14.471 3.380 8.492 1.00 92.81 86 ILE A N 1
ATOM 702 C CA . ILE A 1 86 ? -15.498 4.286 9.018 1.00 92.81 86 ILE A CA 1
ATOM 703 C C . ILE A 1 86 ? -16.495 3.500 9.869 1.00 92.81 86 ILE A C 1
ATOM 705 O O . ILE A 1 86 ? -16.756 3.914 10.998 1.00 92.81 86 ILE A O 1
ATOM 709 N N . ILE A 1 87 ? -17.008 2.372 9.366 1.00 94.88 87 ILE A N 1
ATOM 710 C CA . ILE A 1 87 ? -17.954 1.499 10.075 1.00 94.88 87 ILE A CA 1
ATOM 711 C C . ILE A 1 87 ? -17.343 1.012 11.390 1.00 94.88 87 ILE A C 1
ATOM 713 O O . ILE A 1 87 ? -17.961 1.168 12.442 1.00 94.88 87 ILE A O 1
ATOM 717 N N . GLU A 1 88 ? -16.113 0.499 11.356 1.00 94.69 88 GLU A N 1
ATOM 718 C CA . GLU A 1 88 ? -15.403 0.007 12.537 1.00 94.69 88 GLU A CA 1
ATOM 719 C C . GLU A 1 88 ? -15.244 1.109 13.595 1.00 94.69 88 GLU A C 1
ATOM 721 O O . GLU A 1 88 ? -15.579 0.931 14.768 1.00 94.69 88 GLU A O 1
ATOM 726 N N . ARG A 1 89 ? -14.780 2.297 13.191 1.00 91.56 89 ARG A N 1
ATOM 727 C CA . ARG A 1 89 ? -14.628 3.429 14.117 1.00 91.56 89 ARG A CA 1
ATOM 728 C C . ARG A 1 89 ? -15.956 3.914 14.672 1.00 91.56 89 ARG A C 1
ATOM 730 O O . ARG A 1 89 ? -16.014 4.324 15.831 1.00 91.56 89 ARG A O 1
ATOM 737 N N . TRP A 1 90 ? -17.003 3.893 13.857 1.00 92.62 90 TRP A N 1
ATOM 738 C CA . TRP A 1 90 ? -18.339 4.292 14.273 1.00 92.62 90 TRP A CA 1
ATOM 739 C C . TRP A 1 90 ? -18.911 3.319 15.304 1.00 92.62 90 TRP A C 1
ATOM 741 O O . TRP A 1 90 ? -19.404 3.764 16.340 1.00 92.62 90 TRP A O 1
ATOM 751 N N . ALA A 1 91 ? -18.778 2.011 15.066 1.00 93.62 91 ALA A N 1
ATOM 752 C CA . ALA A 1 91 ? -19.168 0.961 16.006 1.00 93.62 91 ALA A CA 1
ATOM 753 C C . ALA A 1 91 ? -18.405 1.066 17.339 1.00 93.62 91 ALA A C 1
ATOM 755 O O . ALA A 1 91 ? -18.976 0.835 18.400 1.00 93.62 91 ALA A O 1
ATOM 756 N N . ASN A 1 92 ? -17.150 1.522 17.295 1.00 94.62 92 ASN A N 1
ATOM 757 C CA . ASN A 1 92 ? -16.303 1.751 18.469 1.00 94.62 92 ASN A CA 1
ATOM 758 C C . ASN A 1 92 ? -16.507 3.129 19.141 1.00 94.62 92 ASN A C 1
ATOM 760 O O . ASN A 1 92 ? -15.649 3.586 19.898 1.00 94.62 92 ASN A O 1
ATOM 764 N N . GLY A 1 93 ? -17.614 3.827 18.862 1.00 93.19 93 GLY A N 1
ATOM 765 C CA . GLY A 1 93 ? -17.986 5.075 19.542 1.00 93.19 93 GLY A CA 1
ATOM 766 C C . GLY A 1 93 ? -17.213 6.325 19.102 1.00 93.19 93 GLY A C 1
ATOM 767 O O . GLY A 1 93 ? -17.354 7.380 19.713 1.00 93.19 93 GLY A O 1
ATOM 768 N N . ALA A 1 94 ? -16.418 6.260 18.028 1.00 93.25 94 ALA A N 1
ATOM 769 C CA . ALA A 1 94 ? -15.612 7.387 17.543 1.00 93.25 94 ALA A CA 1
ATOM 770 C C . ALA A 1 94 ? -16.317 8.254 16.476 1.00 93.25 94 ALA A C 1
ATOM 772 O O . ALA A 1 94 ? -15.647 9.010 15.765 1.00 93.25 94 ALA A O 1
ATOM 773 N N . ARG A 1 95 ? -17.651 8.157 16.356 1.00 92.31 95 ARG A N 1
ATOM 774 C CA . ARG A 1 95 ? -18.468 8.864 15.352 1.00 92.31 95 ARG A CA 1
ATOM 775 C C . ARG A 1 95 ? -18.172 10.362 15.291 1.00 92.31 95 ARG A C 1
ATOM 777 O O . ARG A 1 95 ? -17.804 10.871 14.237 1.00 92.31 95 ARG A O 1
ATOM 784 N N . ASP A 1 96 ? -18.333 11.066 16.407 1.00 94.50 96 ASP A N 1
ATOM 785 C CA . ASP A 1 96 ? -18.305 12.534 16.407 1.00 94.50 96 ASP A CA 1
ATOM 786 C C . ASP A 1 96 ? -16.904 13.055 16.033 1.00 94.50 96 ASP A C 1
ATOM 788 O O . ASP A 1 96 ? -16.762 13.969 15.222 1.00 94.50 96 ASP A O 1
ATOM 792 N N . LYS A 1 97 ? -15.854 12.362 16.498 1.00 93.06 97 LYS A N 1
ATOM 793 C CA . LYS A 1 97 ? -14.452 12.622 16.130 1.00 93.06 97 LYS A CA 1
ATOM 794 C C . LYS A 1 97 ? -14.170 12.360 14.647 1.00 93.06 97 LYS A C 1
ATOM 796 O O . LYS A 1 97 ? -13.329 13.034 14.051 1.00 93.06 97 LYS A O 1
ATOM 801 N N . LEU A 1 98 ? -14.819 11.362 14.045 1.00 90.94 98 LEU A N 1
ATOM 802 C CA . LEU A 1 98 ? -14.707 11.085 12.613 1.00 90.94 98 LEU A CA 1
ATOM 803 C C . LEU A 1 98 ? -15.349 12.213 11.789 1.00 90.94 98 LEU A C 1
ATOM 805 O O . LEU A 1 98 ? -14.715 12.709 10.859 1.00 90.94 98 LEU A O 1
ATOM 809 N N . ILE A 1 99 ? -16.559 12.646 12.160 1.00 91.19 99 ILE A N 1
ATOM 810 C CA . ILE A 1 99 ? -17.276 13.754 11.504 1.00 91.19 99 ILE A CA 1
ATOM 811 C C . ILE A 1 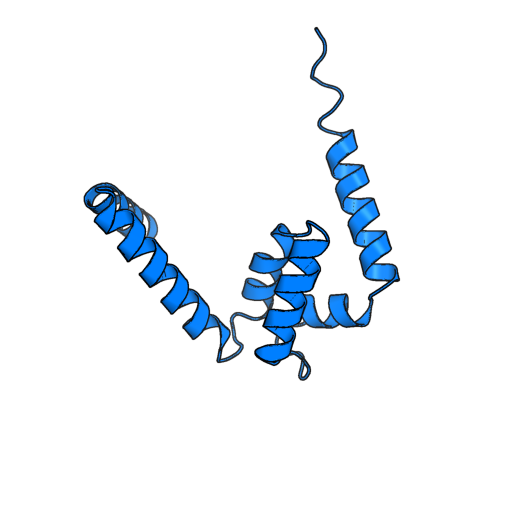99 ? -16.463 15.050 11.596 1.00 91.19 99 ILE A C 1
ATOM 813 O O . ILE A 1 99 ? -16.280 15.738 10.592 1.00 91.19 99 ILE A O 1
ATOM 817 N N . GLU A 1 100 ? -15.911 15.356 12.772 1.00 94.19 100 GLU A N 1
ATOM 818 C CA . GLU A 1 100 ? -15.059 16.529 12.970 1.00 94.19 100 GLU A CA 1
ATOM 819 C C . GLU A 1 100 ? -13.821 16.494 12.062 1.00 94.19 100 GLU A C 1
ATOM 821 O O . GLU A 1 100 ? -13.510 17.476 11.387 1.00 94.19 100 GLU A O 1
ATOM 826 N N . ARG A 1 101 ? -13.139 15.343 11.985 1.00 90.44 101 ARG A N 1
ATOM 827 C CA . ARG A 1 101 ? -11.977 15.167 11.103 1.00 90.44 101 ARG A CA 1
ATOM 828 C C . ARG A 1 101 ? -12.336 15.328 9.634 1.00 90.44 101 ARG A C 1
ATOM 830 O O . ARG A 1 101 ? -11.579 15.972 8.917 1.00 90.44 101 ARG A O 1
ATOM 837 N N . LEU A 1 102 ? -13.450 14.753 9.183 1.00 89.50 102 LEU A N 1
ATOM 838 C CA . LEU A 1 102 ? -13.914 14.903 7.802 1.00 89.50 102 LEU A CA 1
ATOM 839 C C . LEU A 1 102 ? -14.149 16.376 7.471 1.00 89.50 102 LEU A C 1
ATOM 841 O O . LEU A 1 102 ? -13.596 16.875 6.497 1.00 89.50 102 LEU A O 1
ATOM 845 N N . ARG A 1 103 ? -14.875 17.093 8.334 1.00 93.50 103 ARG A N 1
ATOM 846 C CA . ARG A 1 103 ? -15.123 18.530 8.178 1.00 93.50 103 ARG A CA 1
ATOM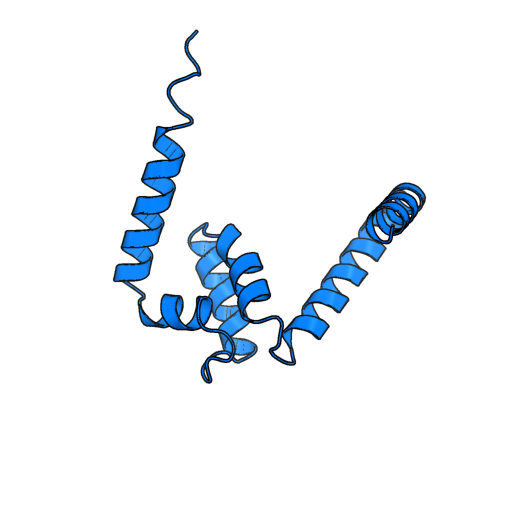 847 C C . ARG A 1 103 ? -13.820 19.334 8.092 1.00 93.50 103 ARG A C 1
ATOM 849 O O . ARG A 1 103 ? -13.706 20.201 7.238 1.00 93.50 103 ARG A O 1
ATOM 856 N N . ASN A 1 104 ? -12.833 19.031 8.935 1.00 94.94 104 ASN A N 1
ATOM 857 C CA . ASN A 1 104 ? -11.558 19.756 8.965 1.00 94.94 104 ASN A CA 1
ATOM 858 C C . ASN A 1 104 ? -10.653 19.494 7.746 1.00 94.94 104 ASN A C 1
ATOM 860 O O . ASN A 1 104 ? -9.726 20.262 7.540 1.00 94.94 104 ASN A O 1
ATOM 864 N N . ASN A 1 105 ? -10.875 18.424 6.974 1.00 89.31 105 ASN A N 1
ATOM 865 C CA . ASN A 1 105 ? -10.088 18.119 5.767 1.00 89.31 105 ASN A CA 1
ATOM 866 C C . ASN A 1 105 ? -10.771 18.578 4.463 1.00 89.31 105 ASN A C 1
ATOM 868 O O . ASN A 1 105 ? -10.200 18.403 3.390 1.00 89.31 105 ASN A O 1
ATOM 872 N N . LEU A 1 106 ? -11.999 19.102 4.544 1.00 84.69 106 LEU A N 1
ATOM 873 C CA . LEU A 1 106 ? -12.744 19.659 3.406 1.00 84.69 106 LEU A CA 1
ATOM 874 C C . LEU A 1 106 ? -12.680 21.194 3.340 1.00 84.69 106 LEU A C 1
ATOM 876 O O . LEU A 1 106 ? -13.094 21.764 2.333 1.00 84.69 106 LEU A O 1
ATOM 880 N N . ASN A 1 107 ? -12.185 21.832 4.404 1.00 63.78 107 ASN A N 1
ATOM 881 C CA . ASN A 1 107 ? -11.904 23.267 4.489 1.00 63.78 107 ASN A CA 1
ATOM 882 C C . ASN A 1 107 ? -10.406 23.514 4.309 1.00 63.78 107 ASN A C 1
ATOM 884 O O . ASN A 1 107 ? -10.059 24.611 3.824 1.00 63.78 107 ASN A O 1
#

pLDDT: mean 89.16, std 14.85, range [40.78, 98.0]

Sequence (107 aa):
MTQNGRNKLDGADSALRLLKWIKRHPLYWRIICTPGDPNMSPGMFQRLIERLNMEKFHILIPVMATVHRKAEFIPQALRELMLELIIERWANGARDKLIERLRNNLN

Radius of gyration: 18.1 Å; chains: 1; bounding box: 42×34×47 Å